Protein AF-A0A1J5PPW7-F1 (afdb_monomer_lite)

Foldseek 3Di:
DDPPDDPVVVDPVVVVVVVVVVVVVVVVVVVVVVVVVVCCVVCPCVPVDDDDDPVSVQLVQQVVCVVVPHDLAFTDDPNHTDDPDGSPSD

Secondary structure (DSSP, 8-state):
------TTTT-HHHHHHHHHHHHHHHHHHHHHHHHHHHHHHHHTTTT-SPP-SHHHHHHHHHHHHHHTTS-SSS-EETTEE--SS-GGG-

Radius of gyration: 28.46 Å; chains: 1; bounding box: 67×52×56 Å

Organism: NCBI:txid410659

Structure (mmCIF, N/CA/C/O backbone):
data_AF-A0A1J5PPW7-F1
#
_entry.id   AF-A0A1J5PPW7-F1
#
loop_
_atom_site.group_PDB
_atom_site.id
_atom_site.type_symbol
_atom_site.label_atom_id
_atom_site.label_alt_id
_atom_site.label_comp_id
_atom_site.label_asym_id
_atom_site.label_entity_id
_atom_site.label_seq_id
_atom_site.pdbx_PDB_ins_code
_atom_site.Cartn_x
_atom_site.Cartn_y
_atom_site.Cartn_z
_atom_site.occupancy
_atom_site.B_iso_or_equiv
_atom_site.auth_seq_id
_atom_site.auth_comp_id
_atom_site.auth_asym_id
_atom_site.auth_atom_id
_atom_site.pdbx_PDB_model_num
ATOM 1 N N . MET A 1 1 ? 50.395 -38.729 -34.344 1.00 46.00 1 MET A N 1
ATOM 2 C CA . MET A 1 1 ? 48.924 -38.775 -34.189 1.00 46.00 1 MET A CA 1
ATOM 3 C C . MET A 1 1 ? 48.353 -37.422 -34.589 1.00 46.00 1 MET A C 1
ATOM 5 O O . MET A 1 1 ? 48.523 -36.464 -33.849 1.00 46.00 1 MET A O 1
ATOM 9 N N . LYS A 1 2 ? 47.774 -37.309 -35.789 1.00 45.97 2 LYS A N 1
ATOM 10 C CA . LYS A 1 2 ? 47.136 -36.074 -36.268 1.00 45.97 2 LYS A CA 1
ATOM 11 C C . LYS A 1 2 ? 45.671 -36.129 -35.826 1.00 45.97 2 LYS A C 1
ATOM 13 O O . LYS A 1 2 ? 44.944 -36.987 -36.312 1.00 45.97 2 LYS A O 1
ATOM 18 N N . LYS A 1 3 ? 45.259 -35.288 -34.872 1.00 54.81 3 LYS A N 1
ATOM 19 C CA . LYS A 1 3 ? 43.833 -35.096 -34.572 1.00 54.81 3 LYS A CA 1
ATOM 20 C C . LYS A 1 3 ? 43.233 -34.367 -35.772 1.00 54.81 3 LYS A C 1
ATOM 22 O O . LYS A 1 3 ? 43.482 -33.184 -35.967 1.00 54.81 3 LYS A O 1
ATOM 27 N N . THR A 1 4 ? 42.551 -35.110 -36.629 1.00 58.50 4 THR A N 1
ATOM 28 C CA . THR A 1 4 ? 41.751 -34.572 -37.726 1.00 58.50 4 THR A CA 1
ATOM 29 C C . THR A 1 4 ? 40.569 -33.833 -37.109 1.00 58.50 4 THR A C 1
ATOM 31 O O . THR A 1 4 ? 39.754 -34.467 -36.439 1.00 58.50 4 THR A O 1
ATOM 34 N N . LEU A 1 5 ? 40.503 -32.510 -37.281 1.00 58.78 5 LEU A N 1
ATOM 35 C CA . LEU A 1 5 ? 39.299 -31.737 -36.973 1.00 58.78 5 LEU A CA 1
ATOM 36 C C . LEU A 1 5 ? 38.162 -32.323 -37.813 1.00 58.78 5 LEU A C 1
ATOM 38 O O . LEU A 1 5 ? 38.286 -32.427 -39.035 1.00 58.78 5 LEU A O 1
ATOM 42 N N . SER A 1 6 ? 37.121 -32.805 -37.141 1.00 62.62 6 SER A N 1
ATOM 43 C CA . SER A 1 6 ? 35.976 -33.424 -37.796 1.00 62.62 6 SER A CA 1
ATOM 44 C C . SER A 1 6 ? 35.166 -32.332 -38.485 1.00 62.62 6 SER A C 1
ATOM 46 O O . SER A 1 6 ? 34.976 -31.253 -37.930 1.00 62.62 6 SER A O 1
ATOM 48 N N . SER A 1 7 ? 34.640 -32.603 -39.678 1.00 56.97 7 SER A N 1
ATOM 49 C CA . SER A 1 7 ? 33.780 -31.680 -40.435 1.00 56.97 7 SER A CA 1
ATOM 50 C C . SER A 1 7 ? 32.542 -31.224 -39.644 1.00 56.97 7 SER A C 1
ATOM 52 O O . SER A 1 7 ? 31.933 -30.215 -39.987 1.00 56.97 7 SER A O 1
ATOM 54 N N . ALA A 1 8 ? 32.181 -31.959 -38.585 1.00 59.69 8 ALA A N 1
ATOM 55 C CA . ALA A 1 8 ? 31.110 -31.627 -37.651 1.00 59.69 8 ALA A CA 1
ATOM 56 C C . ALA A 1 8 ? 31.438 -30.429 -36.735 1.00 59.69 8 ALA A C 1
ATOM 58 O O . ALA A 1 8 ? 30.525 -29.725 -36.312 1.00 59.69 8 ALA A O 1
ATOM 59 N N . ASP A 1 9 ? 32.721 -30.160 -36.474 1.00 59.34 9 ASP A N 1
ATOM 60 C CA . ASP A 1 9 ? 33.159 -29.058 -35.606 1.00 59.34 9 ASP A CA 1
ATOM 61 C C . ASP A 1 9 ? 33.136 -27.700 -36.334 1.00 59.34 9 ASP A C 1
ATOM 63 O O . ASP A 1 9 ? 33.124 -26.648 -35.698 1.00 59.34 9 ASP A O 1
ATOM 67 N N . LEU A 1 10 ? 33.098 -27.714 -37.672 1.00 61.56 10 LEU A N 1
ATOM 68 C CA . LEU A 1 10 ? 33.108 -26.527 -38.538 1.00 61.56 10 LEU A CA 1
ATOM 69 C C . LEU A 1 10 ? 31.700 -26.039 -38.927 1.00 61.56 10 LEU A C 1
ATOM 71 O O . LEU A 1 10 ? 31.570 -25.139 -39.757 1.00 61.56 10 LEU A O 1
ATOM 75 N N . TRP A 1 11 ? 30.638 -26.624 -38.361 1.00 62.06 11 TRP A N 1
ATOM 76 C CA . TRP A 1 11 ? 29.271 -26.165 -38.608 1.00 62.06 11 TRP A CA 1
ATOM 77 C C . TRP A 1 11 ? 29.031 -24.804 -37.925 1.00 62.06 11 TRP A C 1
ATOM 79 O O . TRP A 1 11 ? 29.157 -24.726 -36.702 1.00 62.06 11 TRP A O 1
ATOM 89 N N . PRO A 1 12 ? 28.636 -23.740 -38.652 1.00 61.88 12 PRO A N 1
ATOM 90 C CA . PRO A 1 12 ? 28.525 -22.383 -38.099 1.00 61.88 12 PRO A CA 1
ATOM 91 C C . PRO A 1 12 ? 27.572 -22.280 -36.896 1.00 61.88 12 PRO A C 1
ATOM 93 O O . PRO A 1 12 ? 27.798 -21.476 -35.996 1.00 61.88 12 PRO A O 1
ATOM 96 N N . GLY A 1 13 ? 26.562 -23.153 -36.812 1.00 62.03 13 GLY A N 1
ATOM 97 C CA . GLY A 1 13 ? 25.603 -23.170 -35.702 1.00 62.03 13 GLY A CA 1
ATOM 98 C C . GLY A 1 13 ? 26.166 -23.616 -34.344 1.00 62.03 13 GLY A C 1
ATOM 99 O O . GLY A 1 13 ? 25.532 -23.358 -33.320 1.00 62.03 13 GLY A O 1
ATOM 100 N N . SER A 1 14 ? 27.336 -24.267 -34.293 1.00 62.66 14 SER A N 1
ATOM 101 C CA . SER A 1 14 ? 27.925 -24.708 -33.018 1.00 62.66 14 SER A CA 1
ATOM 102 C C . SER A 1 14 ? 28.449 -23.522 -32.195 1.00 62.66 14 SER A C 1
ATOM 104 O O . SER A 1 14 ? 28.228 -23.472 -30.984 1.00 62.66 14 SER A O 1
ATOM 106 N N . LEU A 1 15 ? 29.045 -22.521 -32.853 1.00 60.50 15 LEU A N 1
ATOM 107 C CA . LEU A 1 15 ? 29.563 -21.300 -32.224 1.00 60.50 15 LEU A CA 1
ATOM 108 C C . LEU A 1 15 ? 28.442 -20.322 -31.850 1.00 60.50 15 LEU A C 1
ATOM 110 O O . LEU A 1 15 ? 28.494 -19.702 -30.787 1.00 60.50 15 LEU A O 1
ATOM 114 N N . GLU A 1 16 ? 27.395 -20.235 -32.675 1.00 62.03 16 GLU A N 1
ATOM 115 C CA . GLU A 1 16 ? 26.249 -19.351 -32.424 1.00 62.03 16 GLU A CA 1
ATOM 116 C C . GLU A 1 16 ? 25.525 -19.733 -31.125 1.00 62.03 16 GLU A C 1
ATOM 118 O O . GLU A 1 16 ? 25.188 -18.872 -30.315 1.00 62.03 16 GLU A O 1
ATOM 123 N N . SER A 1 17 ? 25.371 -21.035 -30.861 1.00 61.31 17 SER A N 1
ATOM 124 C CA . SER A 1 17 ? 24.685 -21.527 -29.659 1.00 61.31 17 SER A CA 1
ATOM 125 C C . SER A 1 17 ? 25.344 -21.080 -28.340 1.00 61.31 17 SER A C 1
ATOM 127 O O . SER A 1 17 ? 24.646 -20.766 -27.373 1.00 61.31 17 SER A O 1
ATOM 129 N N . GLY A 1 18 ? 26.679 -20.997 -28.296 1.00 59.75 18 GLY A N 1
ATOM 130 C CA . GLY A 1 18 ? 27.430 -20.526 -27.128 1.00 59.75 18 GLY A CA 1
ATOM 131 C C . GLY A 1 18 ? 27.370 -19.008 -26.950 1.00 59.75 18 GLY A C 1
ATOM 132 O O . GLY A 1 18 ? 27.263 -18.525 -25.822 1.00 59.75 18 GLY A O 1
ATOM 133 N N . LEU A 1 19 ? 27.370 -18.265 -28.060 1.00 60.12 19 LEU A N 1
ATOM 134 C CA . LEU A 1 19 ? 27.262 -16.804 -28.079 1.00 60.12 19 LEU A CA 1
ATOM 135 C C . LEU A 1 19 ? 25.879 -16.335 -27.607 1.00 60.12 19 LEU A C 1
ATOM 137 O O . LEU A 1 19 ? 25.801 -15.478 -26.728 1.00 60.12 19 LEU A O 1
ATOM 141 N N . PHE A 1 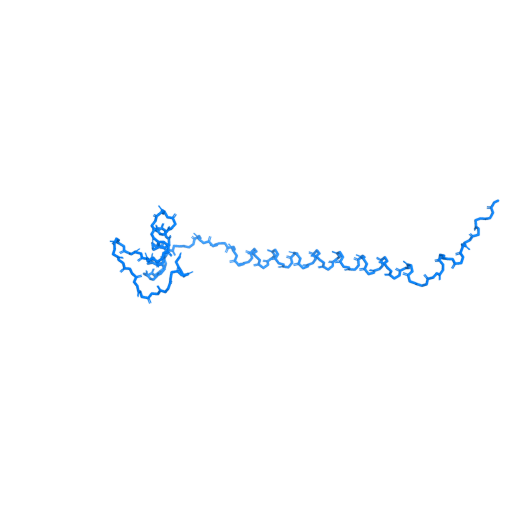20 ? 24.798 -16.964 -28.083 1.00 60.56 20 PHE A N 1
ATOM 142 C CA . PHE A 1 20 ? 23.440 -16.683 -27.601 1.00 60.56 20 PHE A CA 1
ATOM 143 C C . PHE A 1 20 ? 23.310 -16.935 -26.092 1.00 60.56 20 PHE A C 1
ATOM 145 O O . PHE A 1 20 ? 22.759 -16.108 -25.370 1.00 60.56 20 PHE A O 1
ATOM 152 N N . ARG A 1 21 ? 23.880 -18.036 -25.585 1.00 58.47 21 ARG A N 1
ATOM 153 C CA . ARG A 1 21 ? 23.796 -18.402 -24.162 1.00 58.47 21 ARG A CA 1
ATOM 154 C C . ARG A 1 21 ? 24.604 -17.468 -23.252 1.00 58.47 21 ARG A C 1
ATOM 156 O O . ARG A 1 21 ? 24.139 -17.139 -22.163 1.00 58.47 21 ARG A O 1
ATOM 163 N N . ALA A 1 22 ? 25.785 -17.025 -23.688 1.00 58.28 22 ALA A N 1
ATOM 164 C CA . ALA A 1 22 ? 26.600 -16.050 -22.959 1.00 58.28 22 ALA A CA 1
ATOM 165 C C . ALA A 1 22 ? 25.951 -14.653 -22.936 1.00 58.28 22 ALA A C 1
ATOM 167 O O . ALA A 1 22 ? 25.985 -13.970 -21.910 1.00 58.28 22 ALA A O 1
ATOM 168 N N . GLN A 1 23 ? 25.298 -14.255 -24.032 1.00 59.69 23 GLN A N 1
ATOM 169 C CA . GLN A 1 23 ? 24.627 -12.961 -24.148 1.00 59.69 23 GLN A CA 1
ATOM 170 C C . GLN A 1 23 ? 23.372 -12.862 -23.263 1.00 59.69 23 GLN A C 1
ATOM 172 O O . GLN A 1 23 ? 23.140 -11.822 -22.650 1.00 59.69 23 GLN A O 1
ATOM 177 N N . THR A 1 24 ? 22.610 -13.952 -23.109 1.00 63.25 24 THR A N 1
ATOM 178 C CA . THR A 1 24 ? 21.414 -13.992 -22.245 1.00 63.25 24 THR A CA 1
ATOM 179 C C . THR A 1 24 ? 21.739 -13.930 -20.747 1.00 63.25 24 THR A C 1
ATOM 181 O O . THR A 1 24 ? 21.004 -13.311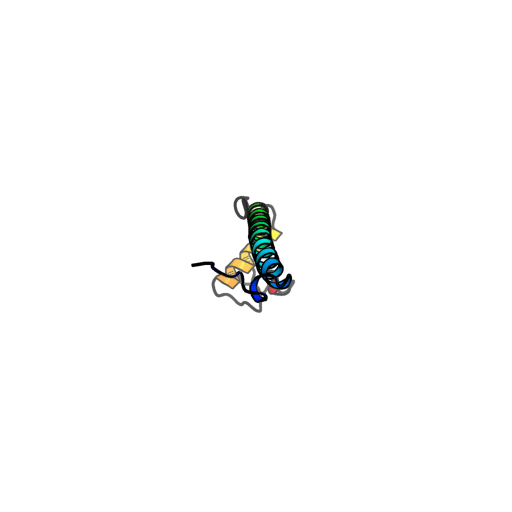 -19.983 1.00 63.25 24 THR A O 1
ATOM 184 N N . ILE A 1 25 ? 22.838 -14.539 -20.287 1.00 65.12 25 ILE A N 1
ATOM 185 C CA . ILE A 1 25 ? 23.201 -14.507 -18.854 1.00 65.12 25 ILE A CA 1
ATOM 186 C C . ILE A 1 25 ? 23.620 -13.089 -18.438 1.00 65.12 25 ILE A C 1
ATOM 188 O O . ILE A 1 25 ? 23.248 -12.623 -17.361 1.00 65.12 25 ILE A O 1
ATOM 192 N N . SER A 1 26 ? 24.346 -12.381 -19.311 1.00 68.69 26 SER A N 1
ATOM 193 C CA . SER A 1 26 ? 24.748 -10.994 -19.063 1.00 68.69 26 SER A CA 1
ATOM 194 C C . SER A 1 26 ? 23.555 -10.038 -19.009 1.00 68.69 26 SER A C 1
ATOM 196 O O . SER A 1 26 ? 23.581 -9.101 -18.213 1.00 68.69 26 SER A O 1
ATOM 198 N N . SER A 1 27 ? 22.517 -10.255 -19.825 1.00 81.69 27 SER A N 1
ATOM 199 C CA . SER A 1 27 ? 21.319 -9.410 -19.800 1.00 81.69 27 SER A CA 1
ATOM 200 C C . SER A 1 27 ? 20.464 -9.672 -18.562 1.00 81.69 27 SER A C 1
ATOM 202 O O . SER A 1 27 ? 20.048 -8.720 -17.920 1.00 81.69 27 SER A O 1
ATOM 204 N N . VAL A 1 28 ? 20.298 -10.931 -18.139 1.00 91.31 28 VAL A N 1
ATOM 205 C CA . VAL A 1 28 ? 19.529 -11.259 -16.923 1.00 91.31 28 VAL A CA 1
ATOM 206 C C . VAL A 1 28 ? 20.149 -10.634 -15.675 1.00 91.31 28 VAL A C 1
ATOM 208 O O . VAL A 1 28 ? 19.431 -10.107 -14.832 1.00 91.31 28 VAL A O 1
ATOM 211 N N . LEU A 1 29 ? 21.477 -10.658 -15.541 1.00 90.94 29 LEU A N 1
ATOM 212 C CA . LEU A 1 29 ? 22.146 -10.014 -14.407 1.00 90.94 29 LEU A CA 1
ATOM 213 C C . LEU A 1 29 ? 21.945 -8.494 -14.413 1.00 90.94 29 LEU A C 1
ATOM 215 O O . LEU A 1 29 ? 21.718 -7.907 -13.354 1.00 90.94 29 LEU A O 1
ATOM 219 N N . LEU A 1 30 ? 21.987 -7.869 -15.592 1.00 94.00 30 LEU A N 1
ATOM 220 C CA . LEU A 1 30 ? 21.704 -6.445 -15.740 1.00 94.00 30 LEU A CA 1
ATOM 221 C C . LEU A 1 30 ? 20.243 -6.131 -15.388 1.00 94.00 30 LEU A C 1
ATOM 223 O O . LEU A 1 30 ? 20.005 -5.223 -14.596 1.00 94.00 30 LEU A O 1
ATOM 227 N N . ASP A 1 31 ? 19.290 -6.919 -15.879 1.00 95.12 31 ASP A N 1
ATOM 228 C CA . ASP A 1 31 ? 17.859 -6.759 -15.602 1.00 95.12 31 ASP A CA 1
ATOM 229 C C . ASP A 1 31 ? 17.552 -6.936 -14.110 1.00 95.12 31 ASP A C 1
ATOM 231 O O . ASP A 1 31 ? 16.833 -6.131 -13.517 1.00 95.12 31 ASP A O 1
ATOM 235 N N . LEU A 1 32 ? 18.150 -7.943 -13.466 1.00 97.19 32 LEU A N 1
ATOM 236 C CA . LEU A 1 32 ? 18.027 -8.153 -12.023 1.00 97.19 32 LEU A CA 1
ATOM 237 C C . LEU A 1 32 ? 18.653 -7.007 -11.230 1.00 97.19 32 LEU A C 1
ATOM 239 O O . LEU A 1 32 ? 18.079 -6.579 -10.231 1.00 97.19 32 LEU A O 1
ATOM 243 N N . SER A 1 33 ? 19.801 -6.487 -11.669 1.00 96.69 33 SER A N 1
ATOM 244 C CA . SER A 1 33 ? 20.436 -5.339 -11.017 1.00 96.69 33 SER A CA 1
ATOM 245 C C . SER A 1 33 ? 19.587 -4.073 -11.144 1.00 96.69 33 SER A C 1
ATOM 247 O O . SER A 1 33 ? 19.426 -3.344 -10.166 1.00 96.69 33 SER A O 1
ATOM 249 N N . ALA A 1 34 ? 18.971 -3.853 -12.308 1.00 97.44 34 ALA A N 1
ATOM 250 C CA . ALA A 1 34 ? 18.056 -2.747 -12.540 1.00 97.44 34 ALA A CA 1
ATOM 251 C C . ALA A 1 34 ? 16.796 -2.892 -11.680 1.00 97.44 34 ALA A C 1
ATOM 253 O O . ALA A 1 34 ? 16.395 -1.939 -11.015 1.00 97.44 34 ALA A O 1
ATOM 254 N N . LEU A 1 35 ? 16.210 -4.091 -11.616 1.00 97.88 35 LEU A N 1
ATOM 255 C CA . LEU A 1 35 ? 15.044 -4.367 -10.778 1.00 97.88 35 LEU A CA 1
ATOM 256 C C . LEU A 1 35 ? 15.359 -4.178 -9.288 1.00 97.88 35 LEU A C 1
ATOM 258 O O . LEU A 1 35 ? 14.568 -3.572 -8.567 1.00 97.88 35 LEU A O 1
ATOM 262 N N . ALA A 1 36 ? 16.525 -4.644 -8.835 1.00 97.81 36 ALA A N 1
ATOM 263 C CA . ALA A 1 36 ? 16.988 -4.456 -7.465 1.00 97.81 36 ALA A CA 1
ATOM 264 C C . ALA A 1 36 ? 17.216 -2.975 -7.137 1.00 97.81 36 ALA A C 1
ATOM 266 O O . ALA A 1 36 ? 16.819 -2.526 -6.065 1.00 97.81 36 ALA A O 1
ATOM 267 N N . LEU A 1 37 ? 17.800 -2.202 -8.059 1.00 98.19 37 LEU A N 1
ATOM 268 C CA . LEU A 1 37 ? 17.975 -0.760 -7.892 1.00 98.19 37 LEU A CA 1
ATOM 269 C C . LEU A 1 37 ? 16.622 -0.039 -7.820 1.00 98.19 37 LEU A C 1
ATOM 271 O O . LEU A 1 37 ? 16.4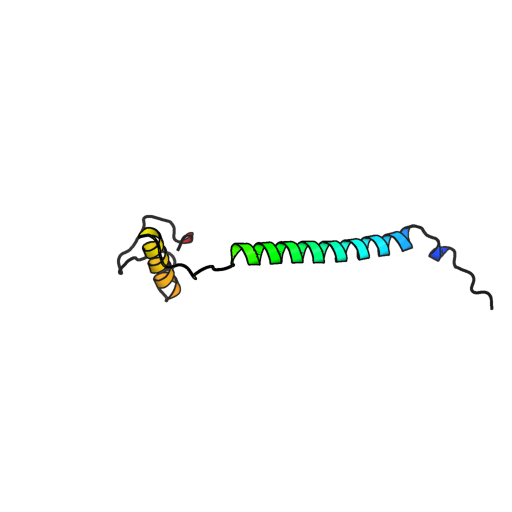26 0.788 -6.933 1.00 98.19 37 LEU A O 1
ATOM 275 N N . CYS A 1 38 ? 15.676 -0.378 -8.699 1.00 98.06 38 CYS A N 1
ATOM 276 C CA . CYS A 1 38 ? 14.317 0.160 -8.664 1.00 98.06 38 CYS A CA 1
ATOM 277 C C . CYS A 1 38 ? 13.623 -0.156 -7.336 1.00 98.06 38 CYS A C 1
ATOM 279 O O . CYS A 1 38 ? 13.053 0.739 -6.718 1.00 98.06 38 CYS A O 1
ATOM 281 N N . ALA A 1 39 ? 13.705 -1.404 -6.870 1.00 97.56 39 ALA A N 1
ATOM 282 C CA . ALA A 1 39 ? 13.158 -1.793 -5.578 1.00 97.56 39 ALA A CA 1
ATOM 283 C C . ALA A 1 39 ? 13.822 -1.005 -4.441 1.00 97.56 39 ALA A C 1
ATOM 285 O O . ALA A 1 39 ? 13.124 -0.426 -3.614 1.00 97.56 39 ALA A O 1
ATOM 286 N N . LEU A 1 40 ? 15.154 -0.905 -4.427 1.00 97.75 40 LEU A N 1
ATOM 287 C CA . LEU A 1 40 ? 15.864 -0.133 -3.414 1.00 97.75 40 LEU A CA 1
ATOM 288 C C . LEU A 1 40 ? 15.366 1.310 -3.390 1.00 97.75 40 LEU A C 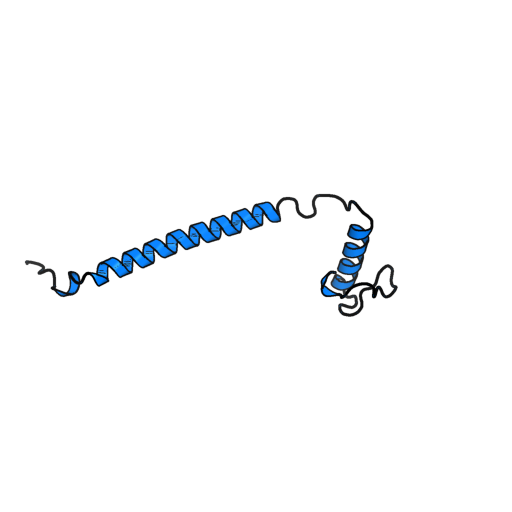1
ATOM 290 O O . LEU A 1 40 ? 14.979 1.773 -2.332 1.00 97.75 40 LEU A O 1
ATOM 294 N N . VAL A 1 41 ? 15.301 1.995 -4.532 1.00 97.00 41 VAL A N 1
ATOM 295 C CA . VAL A 1 41 ? 14.851 3.395 -4.596 1.00 97.00 41 VAL A CA 1
ATOM 296 C C . VAL A 1 41 ? 13.392 3.559 -4.158 1.00 97.00 41 VAL A C 1
ATOM 298 O O . VAL A 1 41 ? 13.089 4.499 -3.431 1.00 97.00 41 VAL A O 1
ATOM 301 N N . LEU A 1 42 ? 12.493 2.659 -4.568 1.00 96.44 42 LEU A N 1
ATOM 302 C CA . LEU A 1 42 ? 11.065 2.743 -4.232 1.00 96.44 42 LEU A CA 1
ATOM 303 C C . LEU A 1 42 ? 10.776 2.441 -2.758 1.00 96.44 42 LEU A C 1
ATOM 305 O O . LEU A 1 42 ? 9.876 3.041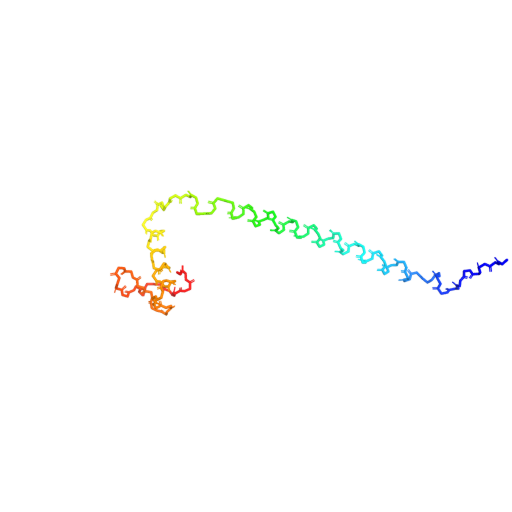 -2.176 1.00 96.44 42 LEU A O 1
ATOM 309 N N . PHE A 1 43 ? 11.519 1.510 -2.160 1.00 96.50 43 PHE A N 1
ATOM 310 C CA . PHE A 1 43 ? 11.301 1.070 -0.781 1.00 96.50 43 PHE A CA 1
ATOM 311 C C . PHE A 1 43 ? 12.246 1.748 0.224 1.00 96.50 43 PHE A C 1
ATOM 313 O O . PHE A 1 43 ? 12.076 1.582 1.435 1.00 96.50 43 PHE A O 1
ATOM 320 N N . TRP A 1 44 ? 13.226 2.534 -0.236 1.00 96.81 44 TRP A N 1
ATOM 321 C CA . TRP A 1 44 ? 14.153 3.249 0.640 1.00 96.81 44 TRP A CA 1
ATOM 322 C C . TRP A 1 44 ? 13.411 4.258 1.518 1.00 96.81 44 TRP A C 1
ATOM 324 O O . TRP A 1 44 ? 12.799 5.205 1.030 1.00 96.81 44 TRP A O 1
ATOM 334 N N . GLY A 1 45 ? 13.496 4.077 2.837 1.00 94.38 45 GLY A N 1
ATOM 335 C CA . GLY A 1 45 ? 12.853 4.965 3.807 1.00 94.38 45 GLY A CA 1
ATOM 336 C C . GLY A 1 45 ? 11.342 4.760 3.959 1.00 94.38 45 GLY A C 1
ATOM 337 O O . GLY A 1 45 ? 10.700 5.552 4.655 1.00 94.38 45 GLY A O 1
ATOM 338 N N . LEU A 1 46 ? 10.761 3.708 3.371 1.00 92.69 46 LEU A N 1
ATOM 339 C CA . LEU A 1 46 ? 9.342 3.405 3.550 1.00 92.69 46 LEU A CA 1
ATOM 340 C C . LEU A 1 46 ? 9.035 3.151 5.038 1.00 92.69 46 LEU A C 1
ATOM 342 O O . LEU A 1 46 ? 9.722 2.376 5.700 1.00 92.69 46 LEU A O 1
ATOM 346 N N . GLY A 1 47 ? 8.026 3.843 5.572 1.00 88.88 47 GLY A N 1
ATOM 347 C CA . GLY A 1 47 ? 7.636 3.761 6.986 1.00 88.88 47 GLY A CA 1
ATOM 348 C C . GLY A 1 47 ? 8.506 4.560 7.967 1.00 88.88 47 GLY A C 1
ATOM 349 O O . GLY A 1 47 ? 8.258 4.506 9.166 1.00 88.88 47 GLY A O 1
ATOM 350 N N . THR A 1 48 ? 9.512 5.308 7.497 1.00 93.50 48 THR A N 1
ATOM 351 C CA . THR A 1 48 ? 10.359 6.135 8.385 1.00 93.50 48 THR A CA 1
ATOM 352 C C . THR A 1 48 ? 9.757 7.501 8.712 1.00 93.50 48 THR A C 1
ATOM 354 O O . THR A 1 48 ? 10.122 8.113 9.716 1.00 93.50 48 THR A O 1
ATOM 357 N N . LEU A 1 49 ? 8.841 7.988 7.873 1.00 91.25 49 LEU A N 1
ATOM 358 C CA . LEU A 1 49 ? 8.150 9.255 8.079 1.00 91.25 49 LEU A CA 1
ATOM 359 C C . LEU A 1 49 ? 6.904 9.052 8.952 1.00 91.25 49 LEU A C 1
ATOM 361 O O . LEU A 1 49 ? 6.242 8.018 8.835 1.00 91.25 49 LEU A O 1
ATOM 365 N N . PRO A 1 50 ? 6.566 10.028 9.812 1.00 91.88 50 PRO A N 1
ATOM 366 C CA . PRO A 1 50 ? 5.326 9.983 10.567 1.00 91.88 50 PRO A CA 1
ATOM 367 C C . PRO A 1 50 ? 4.119 10.129 9.637 1.00 91.88 50 PRO A C 1
ATOM 369 O O . PRO A 1 50 ? 4.220 10.690 8.545 1.00 91.88 50 PRO A O 1
ATOM 372 N N . ILE A 1 51 ? 2.966 9.681 10.131 1.00 93.06 51 ILE A N 1
ATOM 373 C CA . ILE A 1 51 ? 1.666 9.913 9.503 1.00 93.06 51 ILE A CA 1
ATOM 374 C C . ILE A 1 51 ? 1.445 11.423 9.383 1.00 93.06 51 ILE A C 1
ATOM 376 O O . ILE A 1 51 ? 1.518 12.152 10.376 1.00 93.06 51 ILE A O 1
ATOM 380 N N . ARG A 1 52 ? 1.213 11.895 8.161 1.00 91.56 52 ARG A N 1
ATOM 381 C CA . ARG A 1 52 ? 1.214 13.321 7.829 1.00 91.56 52 ARG A CA 1
ATOM 382 C C . ARG A 1 52 ? -0.182 13.923 7.776 1.00 91.56 52 ARG A C 1
ATOM 384 O O . ARG A 1 52 ? -0.329 15.124 8.002 1.00 91.56 52 ARG A O 1
ATOM 391 N N . ASP A 1 53 ? -1.195 13.115 7.488 1.00 93.25 53 ASP A N 1
ATOM 392 C CA . ASP A 1 53 ? -2.581 13.560 7.443 1.00 93.25 53 ASP A CA 1
ATOM 393 C C . ASP A 1 53 ? -3.558 12.536 8.042 1.00 93.25 53 ASP A C 1
ATOM 395 O O . ASP A 1 53 ? -3.203 11.412 8.400 1.00 93.25 53 ASP A O 1
ATOM 399 N N . ASN A 1 54 ? -4.811 12.964 8.205 1.00 92.50 54 ASN A N 1
ATOM 400 C CA . ASN A 1 54 ? -5.866 12.134 8.783 1.00 92.50 54 ASN A CA 1
ATOM 401 C C . ASN A 1 54 ? -6.211 10.937 7.882 1.00 92.50 54 ASN A C 1
ATOM 403 O O . ASN A 1 54 ? -6.469 9.847 8.379 1.00 92.50 54 ASN A O 1
ATOM 407 N N . ASN A 1 55 ? -6.159 11.101 6.559 1.00 91.81 55 ASN A N 1
ATOM 408 C CA . ASN A 1 55 ? -6.471 10.006 5.647 1.00 91.81 55 ASN A CA 1
ATOM 409 C C . ASN A 1 55 ? -5.433 8.887 5.786 1.00 91.81 55 ASN A C 1
ATOM 411 O O . ASN A 1 55 ? -5.811 7.728 5.908 1.00 91.81 55 ASN A O 1
ATOM 415 N N . GLU A 1 56 ? -4.144 9.228 5.832 1.00 93.31 56 GLU A N 1
ATOM 416 C CA . GLU A 1 56 ? -3.054 8.284 6.087 1.00 93.31 56 GLU A CA 1
ATOM 417 C C . GLU A 1 56 ? -3.287 7.511 7.401 1.00 93.31 56 GLU A C 1
ATOM 419 O O . GLU A 1 56 ? -3.159 6.286 7.418 1.00 93.31 56 GLU A O 1
ATOM 424 N N . ALA A 1 57 ? -3.705 8.195 8.476 1.00 93.31 57 ALA A N 1
ATOM 425 C CA . ALA A 1 57 ? -4.047 7.558 9.753 1.00 93.31 57 ALA A CA 1
ATOM 426 C C . ALA A 1 57 ? -5.239 6.601 9.631 1.00 93.31 57 ALA A C 1
ATOM 428 O O . ALA A 1 57 ? -5.185 5.472 10.114 1.00 93.31 57 ALA A O 1
ATOM 429 N N . LEU A 1 58 ? -6.304 7.051 8.969 1.00 93.94 58 LEU A N 1
ATOM 430 C CA . LEU A 1 58 ? -7.535 6.298 8.770 1.00 93.94 58 LEU A CA 1
ATOM 431 C C . LEU A 1 58 ? -7.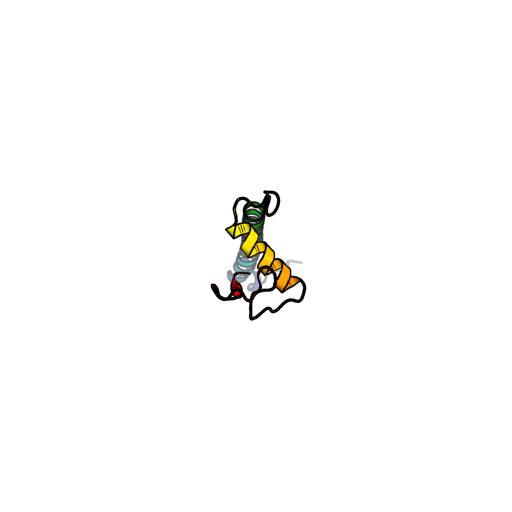271 5.001 8.005 1.00 93.94 58 LEU A C 1
ATOM 433 O O . LEU A 1 58 ? -7.682 3.932 8.454 1.00 93.94 58 LEU A O 1
ATOM 437 N N . TYR A 1 59 ? -6.570 5.077 6.868 1.00 93.44 59 TYR A N 1
ATOM 438 C CA . TYR A 1 59 ? -6.248 3.891 6.070 1.00 93.44 59 TYR A CA 1
ATOM 439 C C . TYR A 1 59 ? -5.365 2.924 6.864 1.00 93.44 59 TYR A C 1
ATOM 441 O O . TYR A 1 59 ? -5.644 1.727 6.883 1.00 93.44 59 TYR A O 1
ATOM 449 N N . ALA A 1 60 ? -4.355 3.440 7.574 1.00 93.44 60 ALA A N 1
ATOM 450 C CA . ALA A 1 60 ? -3.467 2.624 8.394 1.00 93.44 60 ALA A CA 1
ATOM 451 C C . ALA A 1 60 ? -4.199 1.918 9.549 1.00 93.44 60 ALA A C 1
ATOM 453 O O . ALA A 1 60 ? -3.913 0.755 9.833 1.00 93.44 60 ALA A O 1
ATOM 454 N N . GLU A 1 61 ? -5.149 2.586 10.207 1.00 94.50 61 GLU A N 1
ATOM 455 C CA . GLU A 1 61 ? -5.909 2.001 11.316 1.00 94.50 61 GLU A CA 1
ATOM 456 C C . GLU A 1 61 ? -6.824 0.872 10.838 1.00 94.50 61 GLU A C 1
ATOM 458 O O . GLU A 1 61 ? -6.825 -0.214 11.418 1.00 94.50 61 GLU A O 1
ATOM 463 N N . ILE A 1 62 ? -7.555 1.099 9.745 1.00 95.94 62 ILE A N 1
ATOM 464 C CA . ILE A 1 62 ? -8.444 0.092 9.160 1.00 95.94 62 ILE A CA 1
ATOM 465 C C . ILE A 1 62 ? -7.630 -1.126 8.701 1.00 95.94 62 ILE A C 1
ATOM 467 O O . ILE A 1 62 ? -7.962 -2.253 9.073 1.00 95.94 62 ILE A O 1
ATOM 471 N N . ALA A 1 63 ? -6.527 -0.899 7.980 1.00 95.00 63 ALA A N 1
ATOM 472 C CA . ALA A 1 63 ? -5.589 -1.940 7.559 1.00 95.00 63 ALA A CA 1
ATOM 473 C C . ALA A 1 63 ? -5.084 -2.766 8.751 1.00 95.00 63 ALA A C 1
ATOM 475 O O . ALA A 1 63 ? -5.100 -3.999 8.740 1.00 95.00 63 ALA A O 1
ATOM 476 N N . LYS A 1 64 ? -4.690 -2.082 9.833 1.00 94.81 64 LYS A N 1
ATOM 477 C CA . LYS A 1 64 ? -4.223 -2.709 11.074 1.00 94.81 64 LYS A CA 1
ATOM 478 C C . LYS A 1 64 ? -5.306 -3.584 11.705 1.00 94.81 64 LYS A C 1
ATOM 480 O O . LYS A 1 64 ? -5.004 -4.704 12.108 1.00 94.81 64 LYS A O 1
ATOM 485 N N . VAL A 1 65 ? -6.552 -3.114 11.785 1.00 96.00 65 VAL A N 1
ATOM 486 C CA . VAL A 1 65 ? -7.677 -3.892 12.334 1.00 96.00 65 VAL A CA 1
ATOM 487 C C . VAL A 1 65 ? -7.971 -5.119 11.470 1.00 96.00 65 VAL A C 1
ATOM 489 O O . VAL A 1 65 ? -8.153 -6.212 12.008 1.00 96.00 65 VAL A O 1
ATOM 492 N N . MET A 1 66 ? -7.970 -4.973 10.144 1.00 95.25 66 MET A N 1
ATOM 493 C CA . MET A 1 66 ? -8.169 -6.088 9.211 1.00 95.25 66 MET A CA 1
ATOM 494 C C . MET A 1 66 ? -7.059 -7.140 9.363 1.00 95.25 66 MET A C 1
ATOM 496 O O . MET A 1 66 ? -7.346 -8.326 9.541 1.00 95.25 66 MET A O 1
ATOM 500 N N . ALA A 1 67 ? -5.796 -6.708 9.420 1.00 95.31 67 ALA A N 1
ATOM 501 C CA . ALA A 1 67 ? -4.644 -7.586 9.618 1.00 95.31 67 ALA A CA 1
ATOM 502 C C . ALA A 1 67 ? -4.614 -8.256 11.006 1.00 95.31 67 ALA A C 1
ATOM 504 O O . ALA A 1 67 ? -4.181 -9.401 11.126 1.00 95.31 67 ALA A O 1
ATOM 505 N N . ALA A 1 68 ? -5.103 -7.580 12.052 1.00 95.94 68 ALA A N 1
ATOM 506 C CA . ALA A 1 68 ? -5.127 -8.082 13.429 1.00 95.94 68 ALA A CA 1
ATOM 507 C C . ALA A 1 68 ? -6.257 -9.095 13.721 1.00 95.94 68 ALA A C 1
ATOM 509 O O . ALA A 1 68 ? -6.464 -9.465 14.876 1.00 95.94 68 ALA A O 1
ATOM 510 N N . GLY A 1 69 ? -6.979 -9.561 12.695 1.00 93.19 69 GLY A N 1
ATOM 511 C CA . GLY A 1 69 ? -8.059 -10.546 12.827 1.00 93.19 69 GLY A CA 1
ATOM 512 C C . GLY A 1 69 ? -9.471 -9.966 12.710 1.00 93.19 69 GLY A C 1
ATOM 513 O O . GLY A 1 69 ? -10.439 -10.663 13.011 1.00 93.19 69 GLY A O 1
ATOM 514 N N . GLY A 1 70 ? -9.602 -8.710 12.275 1.00 92.75 70 GLY A N 1
ATOM 515 C CA . GLY A 1 70 ? -10.874 -8.113 11.879 1.00 92.75 70 GLY A CA 1
ATOM 516 C C . GLY A 1 70 ? -11.432 -8.686 10.569 1.00 92.75 70 GLY A C 1
ATOM 517 O O . GLY A 1 70 ? -10.914 -9.640 9.987 1.00 92.75 70 GLY A O 1
ATOM 518 N N . SER A 1 71 ? -12.526 -8.097 10.083 1.00 92.81 71 SER A N 1
ATOM 519 C CA . SER A 1 71 ? -13.165 -8.532 8.836 1.00 92.81 71 SER A CA 1
ATOM 520 C C . SER A 1 71 ? -12.404 -8.030 7.608 1.00 92.81 71 SER A C 1
ATOM 522 O O . SER A 1 71 ? -12.261 -6.830 7.415 1.00 92.81 71 SER A O 1
ATOM 524 N N . TRP A 1 72 ? -11.998 -8.952 6.733 1.00 93.44 72 TRP A N 1
ATOM 525 C CA . TRP A 1 72 ? -11.350 -8.643 5.448 1.00 93.44 72 TRP A CA 1
ATOM 526 C C . TRP A 1 72 ? -12.345 -8.232 4.350 1.00 93.44 72 TRP A C 1
ATOM 528 O O . TRP A 1 72 ? -11.948 -7.823 3.263 1.00 93.44 72 TRP A O 1
ATOM 538 N N . ILE A 1 73 ? -13.647 -8.369 4.620 1.00 93.69 73 ILE A N 1
ATOM 539 C CA . ILE A 1 73 ? -14.726 -8.047 3.675 1.00 93.69 73 ILE A CA 1
ATOM 540 C C . ILE A 1 73 ? -15.353 -6.698 4.022 1.00 93.69 73 ILE A C 1
ATOM 542 O O . ILE A 1 73 ? -15.632 -5.901 3.130 1.00 93.69 73 ILE A O 1
ATOM 546 N N . VAL A 1 74 ? -15.584 -6.453 5.314 1.00 95.00 74 VAL A N 1
ATOM 547 C CA . VAL A 1 74 ? -16.218 -5.231 5.819 1.00 95.00 74 VAL A CA 1
ATOM 548 C C . VAL A 1 74 ? -15.195 -4.483 6.672 1.00 95.00 74 VAL A C 1
ATOM 550 O O . VAL A 1 74 ? -14.968 -4.886 7.817 1.00 95.00 74 VAL A O 1
ATOM 553 N N . PRO A 1 75 ? -14.584 -3.409 6.149 1.00 95.50 75 PRO A N 1
ATOM 554 C CA . PRO A 1 75 ? -13.642 -2.601 6.909 1.00 95.50 75 PRO A CA 1
ATOM 555 C C . PRO A 1 75 ? -14.322 -1.966 8.126 1.00 95.50 75 PRO A C 1
ATOM 557 O O . PRO A 1 75 ? -15.514 -1.654 8.082 1.00 95.50 75 PRO A O 1
ATOM 560 N N . HIS A 1 76 ? -13.579 -1.786 9.217 1.00 95.50 76 HIS A N 1
ATOM 561 C CA . HIS A 1 76 ? -14.068 -1.119 10.424 1.00 95.50 76 HIS A CA 1
ATOM 562 C C . HIS A 1 76 ? -13.095 -0.027 10.855 1.00 95.50 76 HIS A C 1
ATOM 564 O O . HIS A 1 76 ? -11.890 -0.265 10.908 1.00 95.50 76 HIS A O 1
ATOM 570 N N . LEU A 1 77 ? -13.637 1.135 11.211 1.00 94.88 77 LEU A N 1
ATOM 571 C CA . LEU A 1 77 ? -12.914 2.248 11.816 1.00 94.88 77 LEU A CA 1
ATOM 572 C C . LEU A 1 77 ? -13.528 2.508 13.190 1.00 94.88 77 LEU A C 1
ATOM 574 O O . LEU A 1 77 ? -14.746 2.640 13.299 1.00 94.88 77 LEU A O 1
ATOM 578 N N . ASP A 1 78 ? -12.706 2.507 14.240 1.00 93.62 78 ASP A N 1
ATOM 579 C CA . ASP A 1 78 ? -13.154 2.680 15.631 1.00 93.62 78 ASP A CA 1
ATOM 580 C C . ASP A 1 78 ? -14.307 1.737 16.042 1.00 93.62 78 ASP A C 1
ATOM 582 O O . ASP A 1 78 ? -15.195 2.082 16.819 1.00 93.62 78 ASP A O 1
ATOM 586 N N . GLY A 1 79 ? -14.309 0.515 15.497 1.00 93.38 79 GLY A N 1
ATOM 587 C CA . GLY A 1 79 ? -15.327 -0.505 15.772 1.00 93.38 79 GLY A CA 1
ATOM 588 C C . GLY A 1 79 ? -16.639 -0.345 14.995 1.00 93.38 79 GLY A C 1
ATOM 589 O O . GLY A 1 79 ? -17.530 -1.178 15.147 1.00 93.38 79 GLY A O 1
ATOM 590 N N . VAL A 1 80 ? -16.758 0.666 14.131 1.00 95.25 80 VAL A N 1
ATOM 591 C CA . VAL A 1 80 ? -17.935 0.899 13.281 1.00 95.25 80 VAL A CA 1
ATOM 592 C C . VAL A 1 80 ? -17.633 0.482 11.836 1.00 95.25 80 VAL A C 1
ATOM 594 O O . VAL A 1 80 ? -16.536 0.764 11.348 1.00 95.25 80 VAL A O 1
ATOM 597 N N . PRO A 1 81 ? -18.573 -0.169 11.119 1.00 95.00 81 PRO A N 1
ATOM 598 C CA . PRO A 1 81 ? -18.396 -0.484 9.705 1.00 95.00 81 PRO A CA 1
ATOM 599 C C . PRO A 1 81 ? -18.112 0.766 8.863 1.00 95.00 81 PRO A C 1
ATOM 601 O O . PRO A 1 81 ? -18.880 1.728 8.885 1.00 95.00 81 PRO A O 1
ATOM 604 N N . TYR A 1 82 ? -17.034 0.722 8.085 1.00 93.62 82 TYR A N 1
ATOM 605 C CA . TYR A 1 82 ? -16.603 1.788 7.186 1.00 93.62 82 TYR A CA 1
ATOM 606 C C . TYR A 1 82 ? -16.741 1.319 5.729 1.00 93.62 82 TYR A C 1
ATOM 608 O O . TYR A 1 82 ? -15.876 0.622 5.203 1.00 93.62 82 TYR A O 1
ATOM 616 N N . ILE A 1 83 ? -17.857 1.672 5.076 1.00 93.38 83 ILE A N 1
ATOM 617 C CA . ILE A 1 83 ? -18.256 1.154 3.746 1.00 93.38 83 ILE A CA 1
ATOM 618 C C . ILE A 1 83 ? -18.225 2.270 2.686 1.00 93.38 83 ILE A C 1
ATOM 620 O O . ILE A 1 83 ? -19.110 2.396 1.846 1.00 93.38 83 ILE A O 1
ATOM 624 N N . GLU A 1 84 ? -17.195 3.110 2.735 1.00 91.62 84 GLU A N 1
ATOM 625 C CA . GLU A 1 84 ? -16.983 4.180 1.746 1.00 91.62 84 GLU A CA 1
ATOM 626 C C . GLU A 1 84 ? -16.118 3.713 0.563 1.00 91.62 84 GLU A C 1
ATOM 628 O O . GLU A 1 84 ? -16.222 4.229 -0.554 1.00 91.62 84 GLU A O 1
ATOM 633 N N . LYS A 1 85 ? -15.238 2.728 0.792 1.00 88.56 85 LYS A N 1
ATOM 634 C CA . LYS A 1 85 ? -14.317 2.171 -0.210 1.00 88.56 85 LYS A CA 1
ATOM 635 C C . LYS A 1 85 ? -14.310 0.643 -0.170 1.00 88.56 85 LYS A C 1
ATOM 637 O O . LYS A 1 85 ? -14.555 0.057 0.885 1.00 88.56 85 LYS A O 1
ATOM 642 N N . PRO A 1 86 ? -14.004 -0.014 -1.303 1.00 89.06 86 PRO A N 1
ATOM 643 C CA . PRO A 1 86 ? -13.807 -1.457 -1.321 1.00 89.06 86 PRO A CA 1
ATOM 644 C C . PRO A 1 86 ? -12.581 -1.863 -0.477 1.00 89.06 86 PRO A C 1
ATOM 646 O O . PRO A 1 86 ? -11.619 -1.096 -0.398 1.00 89.06 86 PRO A O 1
ATOM 649 N N . PRO A 1 87 ? -12.573 -3.085 0.090 1.00 89.38 87 PRO A N 1
ATOM 650 C CA . PRO A 1 87 ? -11.569 -3.529 1.060 1.00 89.38 87 PRO A CA 1
ATOM 651 C C . PRO A 1 87 ? -10.148 -3.675 0.498 1.00 89.38 87 PRO A C 1
ATOM 653 O O . PRO A 1 87 ? -9.209 -3.751 1.269 1.00 89.38 87 PRO A O 1
ATOM 656 N N . LEU A 1 88 ? -9.966 -3.688 -0.826 1.00 89.69 88 LEU A N 1
ATOM 657 C CA . LEU A 1 88 ? -8.660 -3.904 -1.466 1.00 89.69 88 LEU A CA 1
ATOM 658 C C . LEU A 1 88 ? -7.597 -2.849 -1.100 1.00 89.69 88 LEU A C 1
ATOM 660 O O . LEU A 1 88 ? -6.409 -3.097 -1.279 1.00 89.69 88 LEU A O 1
ATOM 664 N N . LEU A 1 89 ? -8.023 -1.659 -0.675 1.00 84.25 89 LEU A N 1
ATOM 665 C CA . LEU A 1 89 ? -7.135 -0.522 -0.418 1.00 84.25 89 LEU A CA 1
ATOM 666 C C . LEU A 1 89 ? -6.649 -0.427 1.037 1.00 84.25 89 LEU A C 1
ATOM 668 O O . LEU A 1 89 ? -5.843 0.457 1.325 1.00 84.25 89 LEU A O 1
ATOM 672 N N . TYR A 1 90 ? -7.156 -1.285 1.923 1.00 86.62 90 TYR A N 1
ATOM 673 C CA . TYR A 1 90 ? -6.800 -1.356 3.340 1.00 86.62 90 TYR A CA 1
ATOM 674 C C . TYR A 1 90 ? -5.995 -2.632 3.588 1.00 86.62 90 TYR A C 1
ATOM 676 O O . TYR A 1 90 ? -4.977 -2.549 4.304 1.00 86.62 90 TYR A O 1
#

pLDDT: mean 83.82, std 15.85, range [45.97, 98.19]

Sequence (90 aa):
MKKTLSSADLWPGSLESGLFRAQTISSVLLDLSALALCALVLFWGLGTLPIRDNNEALYAEIAKVMAAGGSWIVPHLDGVPYIEKPPLLY